Protein AF-A0A7C7UX22-F1 (afdb_monomer_lite)

Foldseek 3Di:
DVVPPDDDPPVVVVVVVVVVVVVVVVVVVVVVVVVVVVLLLVLLVVCQVQAFPKFKWFFAAADQQFTWTQGPPRRHIATAGQVLPPPARWGQPPVQRWTAGPPPRDIDHGGWMFMWGFHDGDSVNSHTYIHTDGGDDDPPPD

Secondary structure (DSSP, 8-state):
-GGGTPPP-HHHHHHHHHHHHHHHHHHHHHHHHHHHHHHHHHHHHHHHTTTT-EEEEEEEEEETTEEEEEETTT--EEEEEGGG--SS-EEEETTTTEEEETTT--EEETT-EEEEEEEEEETTTTEEEEEEEEEEP-----

Radius of gyration: 23.57 Å; chains: 1; bounding box: 48×31×74 Å

Structure (mmCIF, N/CA/C/O backbone):
data_AF-A0A7C7UX22-F1
#
_entry.id   AF-A0A7C7UX22-F1
#
loop_
_atom_site.group_PDB
_atom_site.id
_atom_site.type_symbol
_atom_site.label_atom_id
_atom_site.label_alt_id
_atom_site.label_comp_id
_atom_site.label_asym_id
_atom_site.label_entity_id
_atom_site.label_seq_id
_atom_site.pdbx_PDB_ins_code
_atom_site.Cartn_x
_atom_site.Cartn_y
_atom_site.Cartn_z
_atom_site.occupancy
_atom_site.B_iso_or_equiv
_atom_site.auth_seq_id
_atom_site.auth_comp_id
_atom_site.auth_asym_id
_atom_site.auth_atom_id
_atom_site.pdbx_PDB_model_num
ATOM 1 N N . ARG A 1 1 ? 26.381 -8.475 -43.584 1.00 49.94 1 ARG A N 1
ATOM 2 C CA . ARG A 1 1 ? 26.742 -7.115 -44.051 1.00 49.94 1 ARG A CA 1
ATOM 3 C C . ARG A 1 1 ? 28.180 -6.751 -43.668 1.00 49.94 1 ARG A C 1
ATOM 5 O O . ARG A 1 1 ? 28.930 -6.468 -44.578 1.00 49.94 1 ARG A O 1
ATOM 12 N N . ALA A 1 2 ? 28.647 -6.952 -42.428 1.00 47.72 2 ALA A N 1
ATOM 13 C CA . ALA A 1 2 ? 30.071 -6.745 -42.082 1.00 47.72 2 ALA A CA 1
ATOM 14 C C . ALA A 1 2 ? 31.077 -7.738 -42.727 1.00 47.72 2 ALA A C 1
ATOM 16 O O . ALA A 1 2 ? 32.221 -7.387 -42.975 1.00 47.72 2 ALA A O 1
ATOM 17 N N . LEU A 1 3 ? 30.6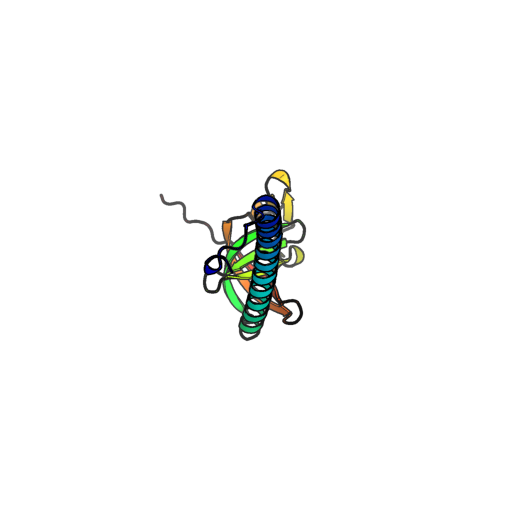57 -8.963 -43.075 1.00 54.91 3 LEU A N 1
ATOM 18 C CA . LEU A 1 3 ? 31.523 -9.967 -43.729 1.00 54.91 3 LEU A CA 1
ATOM 19 C C . LEU A 1 3 ? 31.735 -9.739 -45.247 1.00 54.91 3 LEU A C 1
ATOM 21 O O . LEU A 1 3 ? 32.344 -10.578 -45.902 1.00 54.91 3 LEU A O 1
ATOM 25 N N . LYS A 1 4 ? 31.204 -8.648 -45.826 1.00 60.88 4 LYS A N 1
ATOM 26 C CA . LYS A 1 4 ? 31.241 -8.359 -47.277 1.00 60.88 4 LYS A CA 1
ATOM 27 C C . LYS A 1 4 ? 32.226 -7.253 -47.693 1.00 60.88 4 LYS A C 1
ATOM 29 O O . LYS A 1 4 ? 32.290 -6.954 -48.879 1.00 60.88 4 LYS A O 1
ATOM 34 N N . GLY A 1 5 ? 32.989 -6.673 -46.761 1.00 58.31 5 GLY A N 1
ATOM 35 C CA . GLY A 1 5 ? 33.945 -5.599 -47.075 1.00 58.31 5 GLY A CA 1
ATOM 36 C C . GLY A 1 5 ? 33.294 -4.258 -47.438 1.00 58.31 5 GLY A C 1
ATOM 37 O O . GLY A 1 5 ? 33.920 -3.442 -48.103 1.00 58.31 5 GLY A O 1
ATOM 38 N N . GLU A 1 6 ? 32.040 -4.038 -47.035 1.00 69.44 6 GLU A N 1
ATOM 39 C CA . GLU A 1 6 ? 31.380 -2.733 -47.156 1.00 69.44 6 GLU A CA 1
ATOM 40 C C . GLU A 1 6 ? 31.934 -1.783 -46.081 1.00 69.44 6 GLU A C 1
ATOM 42 O O . GLU A 1 6 ? 32.059 -2.170 -44.917 1.00 69.44 6 GLU A O 1
ATOM 47 N N . GLU A 1 7 ? 32.280 -0.556 -46.478 1.00 74.00 7 GLU A N 1
ATOM 48 C CA . GLU A 1 7 ? 32.799 0.486 -45.588 1.00 74.00 7 GLU A CA 1
ATOM 49 C C . GLU A 1 7 ? 31.737 0.834 -44.529 1.00 74.00 7 GLU A C 1
ATOM 51 O O . GLU A 1 7 ? 30.585 1.131 -44.858 1.00 74.00 7 GLU A O 1
ATOM 56 N N . ILE A 1 8 ? 32.091 0.718 -43.245 1.00 75.75 8 ILE A N 1
ATOM 57 C CA . ILE A 1 8 ? 31.161 0.970 -42.139 1.00 75.75 8 ILE A CA 1
ATOM 58 C C . ILE A 1 8 ? 31.171 2.465 -41.840 1.00 75.75 8 ILE A C 1
ATOM 60 O O . ILE A 1 8 ? 32.179 3.013 -41.402 1.00 75.75 8 ILE A O 1
ATOM 64 N N . ASP A 1 9 ? 30.022 3.106 -42.022 1.00 84.88 9 ASP A N 1
ATOM 65 C CA . ASP A 1 9 ? 29.782 4.451 -41.514 1.00 84.88 9 ASP A CA 1
ATOM 66 C C . ASP A 1 9 ? 29.595 4.379 -39.990 1.00 84.88 9 ASP A C 1
ATOM 68 O O . ASP A 1 9 ? 28.519 4.041 -39.479 1.00 84.88 9 ASP A O 1
ATOM 72 N N . TYR A 1 10 ? 30.689 4.608 -39.262 1.00 85.88 10 TYR A N 1
ATOM 73 C CA . TYR A 1 10 ? 30.719 4.515 -37.805 1.00 85.88 10 TYR A CA 1
ATOM 74 C C . TYR A 1 10 ? 29.848 5.576 -37.134 1.00 85.88 10 TYR A C 1
ATOM 76 O O . TYR A 1 10 ? 29.180 5.251 -36.157 1.00 85.88 10 TYR A O 1
ATOM 84 N N . GLU A 1 11 ? 29.790 6.799 -37.663 1.00 87.00 11 GLU A N 1
ATOM 85 C CA . GLU A 1 11 ? 28.962 7.871 -37.096 1.00 87.00 11 GLU A CA 1
ATOM 86 C C . GLU A 1 11 ? 27.478 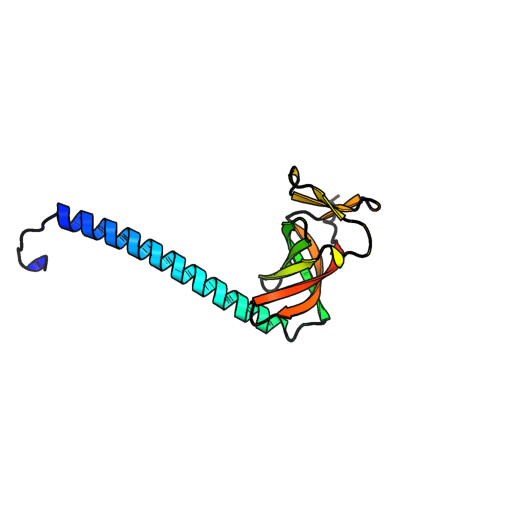7.517 -37.198 1.00 87.00 11 GLU A C 1
ATOM 88 O O . GLU A 1 11 ? 26.751 7.553 -36.203 1.00 87.00 11 GLU A O 1
ATOM 93 N N . LYS A 1 12 ? 27.040 7.058 -38.376 1.00 88.00 12 LYS A N 1
ATOM 94 C CA . LYS A 1 12 ? 25.663 6.597 -38.580 1.00 88.00 12 LYS A CA 1
ATOM 95 C C . LYS A 1 12 ? 25.333 5.358 -37.752 1.00 88.00 12 LYS A C 1
ATOM 97 O O . LYS A 1 12 ? 24.210 5.222 -37.269 1.00 88.00 12 LYS A O 1
ATOM 102 N N . THR A 1 13 ? 26.293 4.448 -37.592 1.00 90.19 13 THR A N 1
ATOM 103 C CA . THR A 1 13 ? 26.112 3.241 -36.775 1.00 90.19 13 THR A CA 1
ATOM 104 C C . THR A 1 13 ? 25.960 3.595 -35.296 1.00 90.19 13 THR A C 1
ATOM 106 O O . THR A 1 13 ? 25.070 3.058 -34.644 1.00 90.19 13 THR A O 1
ATOM 109 N N . ILE A 1 14 ? 26.778 4.513 -34.774 1.00 93.31 14 ILE A N 1
ATOM 110 C CA . ILE A 1 14 ? 26.687 4.987 -33.386 1.00 93.31 14 ILE A CA 1
ATOM 111 C C . ILE A 1 14 ? 25.343 5.680 -33.152 1.00 93.31 14 ILE A C 1
ATOM 113 O O . ILE A 1 14 ? 24.627 5.288 -32.236 1.00 93.31 14 ILE A O 1
ATOM 117 N N . ALA A 1 15 ? 24.951 6.612 -34.026 1.00 92.81 15 ALA A N 1
ATOM 118 C CA . ALA A 1 15 ? 23.669 7.309 -33.912 1.00 92.81 15 ALA A CA 1
ATOM 119 C C . ALA A 1 15 ? 22.472 6.338 -33.914 1.00 92.81 15 ALA A C 1
ATOM 121 O O . ALA A 1 15 ? 21.554 6.470 -33.107 1.00 92.81 15 ALA A O 1
ATOM 122 N N . TYR A 1 16 ? 22.505 5.313 -34.775 1.00 94.31 16 TYR A N 1
ATOM 123 C CA . TYR A 1 16 ? 21.485 4.261 -34.784 1.00 94.31 16 TYR A CA 1
ATOM 124 C C . TYR A 1 16 ? 21.454 3.460 -33.474 1.00 94.31 16 TYR A C 1
ATOM 126 O O . TYR A 1 16 ? 20.376 3.152 -32.970 1.00 94.31 16 TYR A O 1
ATOM 134 N N . LEU A 1 17 ? 22.616 3.098 -32.920 1.00 95.62 17 LEU A N 1
ATOM 135 C CA . LEU A 1 17 ? 22.687 2.340 -31.668 1.00 95.62 17 LEU A CA 1
ATOM 136 C C . LEU A 1 17 ? 22.189 3.157 -30.470 1.00 95.62 17 LEU A C 1
ATOM 138 O O . LEU A 1 17 ? 21.526 2.593 -29.602 1.00 95.62 17 LEU A O 1
ATOM 142 N N . GLU A 1 18 ? 22.455 4.464 -30.434 1.00 96.12 18 GLU A N 1
ATOM 143 C CA . GLU A 1 18 ? 21.917 5.369 -29.412 1.00 96.12 18 GLU A CA 1
ATOM 144 C C . GLU A 1 18 ? 20.388 5.463 -29.499 1.00 96.12 18 GLU A C 1
ATOM 146 O O . GLU A 1 18 ? 19.695 5.275 -28.495 1.00 96.12 18 GLU A O 1
ATOM 151 N N . GLU A 1 19 ? 19.844 5.668 -30.702 1.00 96.38 19 GLU A N 1
ATOM 152 C CA . GLU A 1 19 ? 18.395 5.696 -30.930 1.00 96.38 19 GLU A CA 1
ATOM 153 C C . GLU A 1 19 ? 17.737 4.362 -30.548 1.00 96.38 19 GLU A C 1
ATOM 155 O O . GLU A 1 19 ? 16.741 4.337 -29.818 1.00 96.38 19 GLU A O 1
ATOM 160 N N . ALA A 1 20 ? 18.320 3.243 -30.986 1.00 96.62 20 ALA A N 1
ATOM 161 C CA . ALA A 1 20 ? 17.840 1.908 -30.654 1.00 96.62 20 ALA A CA 1
ATOM 162 C C . ALA A 1 20 ? 17.897 1.650 -29.142 1.00 96.62 20 ALA A C 1
ATOM 164 O O . ALA A 1 20 ? 16.945 1.106 -28.586 1.00 96.62 20 ALA A O 1
ATOM 165 N N . GLY A 1 21 ? 18.962 2.085 -28.463 1.00 97.38 21 GLY A N 1
ATOM 166 C CA . GLY A 1 21 ? 19.088 1.993 -27.010 1.00 97.38 21 GLY A CA 1
ATOM 167 C C . GLY A 1 21 ? 17.966 2.743 -26.294 1.00 97.38 21 GLY A C 1
ATOM 168 O O . GLY A 1 21 ? 17.263 2.162 -25.468 1.00 97.38 21 GLY A O 1
ATOM 169 N N . HIS A 1 22 ? 17.714 3.999 -26.673 1.00 97.00 22 HIS A N 1
ATOM 170 C CA . HIS A 1 22 ? 16.609 4.784 -26.115 1.00 97.00 22 HIS A CA 1
ATOM 171 C C . HIS A 1 22 ? 15.239 4.155 -26.380 1.00 97.00 22 HIS A C 1
ATOM 173 O O . HIS A 1 22 ? 14.380 4.143 -25.490 1.00 97.00 22 HIS A O 1
ATOM 179 N N . HIS A 1 23 ? 15.028 3.629 -27.589 1.00 96.44 23 HIS A N 1
ATOM 180 C CA . HIS A 1 23 ? 13.792 2.947 -27.948 1.00 96.44 23 HIS A CA 1
ATOM 181 C C . HIS A 1 23 ? 13.573 1.700 -27.086 1.00 96.44 23 HIS A C 1
ATOM 183 O O . HIS A 1 23 ? 12.505 1.564 -26.490 1.00 96.44 23 HIS A O 1
ATOM 189 N N . LEU A 1 24 ? 14.583 0.835 -26.964 1.00 97.44 24 LEU A N 1
ATOM 190 C CA . LEU A 1 24 ? 14.506 -0.395 -26.175 1.00 97.44 24 LEU A CA 1
ATOM 191 C C . LEU A 1 24 ? 14.250 -0.101 -24.699 1.00 97.44 24 LEU A C 1
ATOM 193 O O . LEU A 1 24 ? 13.313 -0.657 -24.139 1.00 97.44 24 LEU A O 1
ATOM 197 N N . SER A 1 25 ? 14.974 0.847 -24.099 1.00 97.50 25 SER A N 1
ATOM 198 C CA . SER A 1 25 ? 14.731 1.236 -22.703 1.00 97.50 25 SER A CA 1
ATOM 199 C C . SER A 1 25 ? 13.330 1.812 -22.481 1.00 97.50 25 SER A C 1
ATOM 201 O O . SER A 1 25 ? 12.775 1.702 -21.391 1.00 97.50 25 SER A O 1
ATOM 203 N N . LYS A 1 26 ? 12.742 2.470 -23.489 1.00 97.44 26 LYS A N 1
ATOM 204 C CA . LYS A 1 26 ? 11.348 2.923 -23.414 1.00 97.44 26 LYS A CA 1
ATOM 205 C C . LYS A 1 26 ? 10.373 1.749 -23.518 1.00 97.44 26 LYS A C 1
ATOM 207 O O . LYS A 1 26 ? 9.383 1.748 -22.798 1.00 97.44 26 LYS A O 1
ATOM 212 N N . GLN A 1 27 ? 10.624 0.799 -24.418 1.00 97.62 27 GLN A N 1
ATOM 213 C CA . GLN A 1 27 ? 9.782 -0.390 -24.567 1.00 97.62 27 GLN A CA 1
ATOM 214 C C . GLN A 1 27 ? 9.828 -1.287 -23.327 1.00 97.62 27 GLN A C 1
ATOM 216 O O . GLN A 1 27 ? 8.787 -1.788 -22.933 1.00 97.62 27 GLN A O 1
ATOM 221 N N . GLU A 1 28 ? 10.991 -1.427 -22.689 1.00 97.38 28 GLU A N 1
ATOM 222 C CA . GLU A 1 28 ? 11.167 -2.170 -21.435 1.00 97.38 28 GLU A CA 1
ATOM 223 C C . GLU A 1 28 ? 10.269 -1.611 -20.328 1.00 97.38 28 GLU A C 1
ATOM 225 O O . GLU A 1 28 ? 9.406 -2.325 -19.838 1.00 97.38 28 GLU A O 1
ATOM 230 N N . ARG A 1 29 ? 10.346 -0.301 -20.047 1.00 97.56 29 ARG A N 1
ATOM 231 C CA . ARG A 1 29 ? 9.471 0.332 -19.043 1.00 97.56 29 ARG A CA 1
ATOM 232 C C . ARG A 1 29 ? 7.981 0.145 -19.336 1.00 97.56 29 ARG A C 1
ATOM 234 O O . ARG A 1 29 ? 7.209 -0.088 -18.420 1.00 97.56 29 ARG A O 1
ATOM 241 N N . LEU A 1 30 ? 7.580 0.234 -20.607 1.00 96.94 30 LEU A N 1
ATOM 242 C CA . LEU A 1 30 ? 6.184 0.013 -21.003 1.00 96.94 30 LEU A CA 1
ATOM 243 C C . LEU A 1 30 ? 5.749 -1.447 -20.819 1.00 96.94 30 LEU A C 1
ATOM 245 O O . LEU A 1 30 ? 4.597 -1.700 -20.474 1.00 96.94 30 LEU A O 1
ATOM 249 N N . ALA A 1 31 ? 6.644 -2.400 -21.079 1.00 97.25 31 ALA A N 1
ATOM 250 C CA . ALA A 1 31 ? 6.378 -3.813 -20.848 1.00 97.25 31 ALA A CA 1
ATOM 251 C C . ALA A 1 31 ? 6.259 -4.110 -19.347 1.00 97.25 31 ALA A C 1
ATOM 253 O O . ALA A 1 31 ? 5.302 -4.772 -18.951 1.00 97.25 31 ALA A O 1
ATOM 254 N N . ASP A 1 32 ? 7.157 -3.555 -18.529 1.00 97.69 32 ASP A N 1
ATOM 255 C CA . ASP A 1 32 ? 7.127 -3.687 -17.070 1.00 97.69 32 ASP A CA 1
ATOM 256 C C . ASP A 1 32 ? 5.832 -3.105 -16.480 1.00 97.69 32 ASP A C 1
ATOM 258 O O . ASP A 1 32 ? 5.182 -3.746 -15.657 1.00 97.69 32 ASP A O 1
ATOM 262 N N . GLU A 1 33 ? 5.413 -1.917 -16.934 1.00 95.88 33 GLU A N 1
ATOM 263 C CA . GLU A 1 33 ? 4.148 -1.288 -16.524 1.00 95.88 33 GLU A CA 1
ATOM 264 C C . GLU A 1 33 ? 2.940 -2.183 -16.849 1.00 95.88 33 GLU A C 1
ATOM 266 O O . GLU A 1 33 ? 2.068 -2.384 -16.002 1.00 95.88 33 GLU A O 1
ATOM 271 N N . ALA A 1 34 ? 2.905 -2.768 -18.051 1.00 96.00 34 ALA A N 1
ATOM 272 C CA . ALA A 1 34 ? 1.832 -3.670 -18.463 1.00 96.00 34 ALA A CA 1
ATOM 273 C C . ALA A 1 34 ? 1.837 -4.995 -17.677 1.00 96.00 34 ALA A C 1
ATOM 275 O O . ALA A 1 34 ? 0.772 -5.542 -17.376 1.00 96.00 34 ALA A O 1
ATOM 276 N N . GLU A 1 35 ? 3.017 -5.523 -17.341 1.00 95.56 35 GLU A N 1
ATOM 277 C CA . GLU A 1 35 ? 3.151 -6.725 -16.516 1.00 95.56 35 GLU A CA 1
ATOM 278 C C . GLU A 1 35 ? 2.674 -6.467 -15.083 1.00 95.56 35 GLU A C 1
ATOM 280 O O . GLU A 1 35 ? 1.888 -7.255 -14.550 1.00 95.56 35 GLU A O 1
ATOM 285 N N . MET A 1 36 ? 3.077 -5.342 -14.484 1.00 93.75 36 MET A N 1
ATOM 286 C CA . MET A 1 36 ? 2.604 -4.922 -13.163 1.00 93.75 36 MET A CA 1
ATOM 287 C C . MET A 1 36 ? 1.081 -4.766 -13.136 1.00 93.75 36 MET A C 1
ATOM 289 O O . MET A 1 36 ? 0.428 -5.341 -12.265 1.00 93.75 36 MET A O 1
ATOM 293 N N . GLU A 1 37 ? 0.499 -4.090 -14.131 1.00 93.56 37 GLU A N 1
ATOM 294 C CA . GLU A 1 37 ? -0.954 -3.940 -14.243 1.00 93.56 37 GLU A CA 1
ATOM 295 C C . GLU A 1 37 ? -1.654 -5.311 -14.322 1.00 93.56 37 GLU A C 1
ATOM 297 O O . GLU A 1 37 ? -2.618 -5.571 -13.598 1.00 93.56 37 GLU A O 1
ATOM 302 N N . ALA A 1 38 ? -1.148 -6.235 -15.146 1.00 95.31 38 ALA A N 1
ATOM 303 C CA . ALA A 1 38 ? -1.708 -7.582 -15.252 1.00 95.31 38 ALA A CA 1
ATOM 304 C C . ALA A 1 38 ? -1.639 -8.356 -13.923 1.00 95.31 38 ALA A C 1
ATOM 306 O O . ALA A 1 38 ? -2.594 -9.056 -13.563 1.00 95.31 38 ALA A O 1
ATOM 307 N N . ILE A 1 39 ? -0.537 -8.219 -13.181 1.00 94.94 39 ILE A N 1
ATOM 308 C CA . ILE A 1 39 ? -0.372 -8.812 -11.849 1.00 94.94 39 ILE A CA 1
ATOM 309 C C . ILE A 1 39 ? -1.412 -8.243 -10.876 1.00 94.94 39 ILE A C 1
ATOM 311 O O . ILE A 1 39 ? -2.029 -9.019 -10.143 1.00 94.94 39 ILE A O 1
ATOM 315 N N . ASP A 1 40 ? -1.664 -6.936 -10.897 1.00 93.62 40 ASP A N 1
ATOM 316 C CA . ASP A 1 40 ? -2.642 -6.295 -10.013 1.00 93.62 40 ASP A CA 1
ATOM 317 C C . ASP A 1 40 ? -4.070 -6.787 -10.285 1.00 93.62 40 ASP A C 1
ATOM 319 O O . ASP A 1 40 ? -4.802 -7.129 -9.349 1.00 93.62 40 ASP A O 1
ATOM 323 N N . TYR A 1 41 ? -4.456 -6.951 -11.555 1.00 95.25 41 TYR A N 1
ATOM 324 C CA . TYR A 1 41 ? -5.744 -7.566 -11.908 1.00 95.25 41 TYR A CA 1
ATOM 325 C C . TYR A 1 41 ? -5.870 -9.002 -11.387 1.00 95.25 41 TYR A C 1
ATOM 327 O O . TYR A 1 41 ? -6.929 -9.400 -10.886 1.00 95.25 41 TYR A O 1
ATOM 335 N N . LEU A 1 42 ? -4.804 -9.800 -11.497 1.00 94.88 42 LEU A N 1
ATOM 336 C CA . LEU A 1 42 ? -4.790 -11.179 -11.005 1.00 94.88 42 LEU A CA 1
ATOM 337 C C . LEU A 1 42 ? -4.884 -11.232 -9.475 1.00 94.88 42 LEU A C 1
ATOM 339 O O . LEU A 1 42 ? -5.656 -12.033 -8.941 1.00 94.88 42 LEU A O 1
ATOM 343 N N . LYS A 1 43 ? -4.160 -10.351 -8.779 1.00 95.25 43 LYS A N 1
ATOM 344 C CA . LYS A 1 43 ? -4.210 -10.176 -7.321 1.00 95.25 43 LYS A CA 1
ATOM 345 C C . LYS A 1 43 ? -5.606 -9.771 -6.846 1.00 95.25 43 LYS A C 1
ATOM 347 O O . LYS A 1 43 ? -6.152 -10.407 -5.944 1.00 95.25 43 LYS A O 1
ATOM 352 N N . ALA A 1 44 ? -6.229 -8.781 -7.486 1.00 94.56 44 ALA A N 1
ATOM 353 C CA . ALA A 1 44 ? -7.590 -8.362 -7.162 1.00 94.56 44 ALA A CA 1
ATOM 354 C C . ALA A 1 44 ? -8.583 -9.520 -7.356 1.00 94.56 44 ALA A C 1
ATOM 356 O O . ALA A 1 44 ? -9.331 -9.866 -6.439 1.00 94.56 44 ALA A O 1
ATOM 357 N N . ARG A 1 45 ? -8.531 -10.209 -8.503 1.00 94.50 45 ARG A N 1
ATOM 358 C CA . ARG A 1 45 ? -9.382 -11.381 -8.765 1.00 94.50 45 ARG A CA 1
ATOM 359 C C . ARG A 1 45 ? -9.197 -12.485 -7.724 1.00 94.50 45 ARG A C 1
ATOM 361 O O . ARG A 1 45 ? -10.182 -13.084 -7.294 1.00 94.50 45 ARG A O 1
ATOM 368 N N . TYR A 1 46 ? -7.962 -12.740 -7.302 1.00 94.25 46 TYR A N 1
ATOM 369 C CA . TYR A 1 46 ? -7.656 -13.706 -6.247 1.00 94.25 46 TYR A CA 1
ATOM 370 C C . TYR A 1 46 ? -8.310 -13.337 -4.905 1.00 94.25 46 TYR A C 1
ATOM 372 O O . TYR A 1 46 ? -8.814 -14.211 -4.199 1.00 94.25 46 TYR A O 1
ATOM 380 N N . MET A 1 47 ? -8.370 -12.046 -4.574 1.00 96.06 47 MET A N 1
ATOM 381 C CA . MET A 1 47 ? -9.000 -11.570 -3.340 1.00 96.06 47 MET A CA 1
ATOM 382 C C . MET A 1 47 ? -10.525 -11.607 -3.365 1.00 96.06 47 MET A C 1
ATOM 384 O O . MET A 1 47 ? -11.146 -11.653 -2.305 1.00 96.06 47 MET A O 1
ATOM 388 N N . LYS A 1 48 ? -11.160 -11.629 -4.542 1.00 94.81 48 LYS A N 1
ATOM 389 C CA . LYS A 1 48 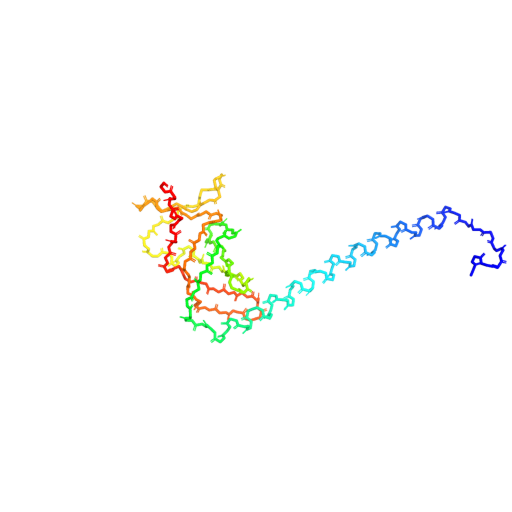? -12.627 -11.608 -4.653 1.00 94.81 48 LYS A CA 1
ATOM 390 C C . LYS A 1 48 ? -13.302 -12.765 -3.915 1.00 94.81 48 LYS A C 1
ATOM 392 O O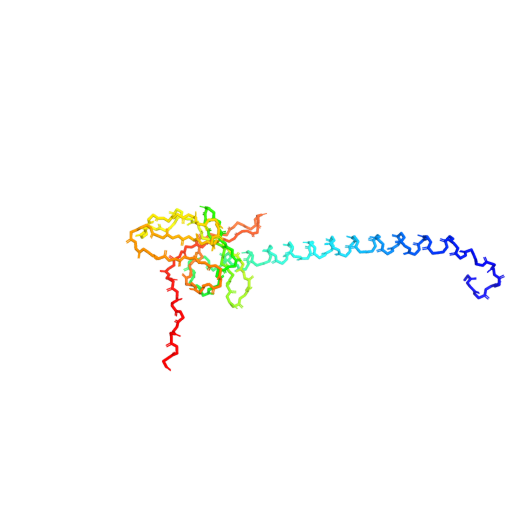 . LYS A 1 48 ? -14.345 -12.570 -3.297 1.00 94.81 48 LYS A O 1
ATOM 397 N N . SER A 1 49 ? -12.720 -13.963 -3.951 1.00 94.75 49 SER A N 1
ATOM 398 C CA . SER A 1 49 ? -13.250 -15.123 -3.220 1.00 94.75 49 SER A CA 1
ATOM 399 C C . SER A 1 49 ? -12.927 -15.114 -1.724 1.00 94.75 49 SER A C 1
ATOM 401 O O . SER A 1 49 ? -13.359 -16.022 -1.024 1.00 94.75 49 SER A O 1
ATOM 403 N N . ARG A 1 50 ? -12.166 -14.121 -1.250 1.00 95.19 50 ARG A N 1
ATOM 404 C CA . ARG A 1 50 ? -11.658 -13.991 0.124 1.00 95.19 50 ARG A CA 1
ATOM 405 C C . ARG A 1 50 ? -12.211 -12.765 0.852 1.00 95.19 50 ARG A C 1
ATOM 407 O O . ARG A 1 50 ? -11.693 -12.355 1.890 1.00 95.19 50 ARG A O 1
ATOM 414 N N . ILE A 1 51 ? -13.257 -12.150 0.306 1.00 96.94 51 ILE A N 1
ATOM 415 C CA . ILE A 1 51 ? -13.964 -11.064 0.984 1.00 96.94 51 ILE A CA 1
ATOM 416 C C . ILE A 1 51 ? -14.523 -11.604 2.310 1.00 96.94 51 ILE A C 1
ATOM 418 O O . ILE A 1 51 ? -15.179 -12.643 2.345 1.00 96.94 51 ILE A O 1
ATOM 422 N N . GLY A 1 52 ? -14.249 -10.889 3.399 1.00 96.94 52 GLY A N 1
ATOM 423 C CA . GLY A 1 52 ? -14.572 -11.266 4.775 1.00 96.94 52 GLY A CA 1
ATOM 424 C C . GLY A 1 52 ? -13.436 -11.966 5.530 1.00 96.94 52 GLY A C 1
ATOM 425 O O . GLY A 1 52 ? -13.509 -12.051 6.755 1.00 96.94 52 GLY A O 1
ATOM 426 N N . GLU A 1 53 ? -12.384 -12.428 4.848 1.00 97.38 53 GLU A N 1
ATOM 427 C CA . GLU A 1 53 ? -11.206 -13.021 5.496 1.00 97.38 53 GLU A CA 1
ATOM 428 C C . GLU A 1 53 ? -10.291 -11.944 6.100 1.00 97.38 53 GLU A C 1
ATOM 430 O O . GLU A 1 53 ? -10.200 -10.813 5.607 1.00 97.38 53 GLU A O 1
ATOM 435 N N . GLU A 1 54 ? -9.615 -12.312 7.190 1.00 97.50 54 GLU A N 1
ATOM 436 C CA . GLU A 1 54 ? -8.639 -11.473 7.883 1.00 97.50 54 GLU A CA 1
ATOM 437 C C . GLU A 1 54 ? -7.216 -11.849 7.480 1.00 97.50 54 GLU A C 1
ATOM 439 O O . GLU A 1 54 ? -6.880 -13.027 7.387 1.00 97.50 54 GLU A O 1
ATOM 444 N N . PHE A 1 55 ? -6.370 -10.839 7.319 1.00 97.19 55 PHE A N 1
ATOM 445 C CA . PHE A 1 55 ? -4.989 -10.972 6.882 1.00 97.19 55 PHE A CA 1
ATOM 446 C C . PHE A 1 55 ? -4.067 -10.102 7.729 1.00 97.19 55 PHE A C 1
ATOM 448 O O . PHE A 1 55 ? -4.480 -9.076 8.278 1.00 97.19 55 PHE A O 1
ATOM 455 N N . THR A 1 56 ? -2.800 -10.498 7.792 1.00 97.44 56 THR A N 1
ATOM 456 C CA . THR A 1 56 ? -1.723 -9.655 8.313 1.00 97.44 56 THR A CA 1
ATOM 457 C C . THR A 1 56 ? -1.039 -8.946 7.152 1.00 97.44 56 THR A C 1
ATOM 459 O O . THR A 1 56 ? -0.779 -9.545 6.105 1.00 97.44 56 THR A O 1
ATOM 462 N N . GLY A 1 57 ? -0.752 -7.664 7.338 1.00 97.00 57 GLY A N 1
ATOM 463 C CA . GLY A 1 57 ? -0.072 -6.853 6.346 1.00 97.00 57 GLY A CA 1
ATOM 464 C C . GLY A 1 57 ? 0.781 -5.758 6.962 1.00 97.00 57 GLY A C 1
ATOM 465 O O . GLY A 1 57 ? 0.749 -5.508 8.171 1.00 97.00 57 GLY A O 1
ATOM 466 N N . ILE A 1 58 ? 1.539 -5.094 6.102 1.00 97.31 58 ILE A N 1
ATOM 467 C CA . ILE A 1 58 ? 2.437 -3.998 6.447 1.00 97.31 58 ILE A CA 1
ATOM 468 C C . ILE A 1 58 ? 1.928 -2.733 5.769 1.00 97.31 58 ILE A C 1
ATOM 470 O O . ILE A 1 58 ? 1.553 -2.751 4.599 1.00 97.31 58 ILE A O 1
ATOM 474 N N . ILE A 1 59 ? 1.927 -1.617 6.496 1.00 97.06 59 ILE A N 1
ATOM 475 C CA . ILE A 1 59 ? 1.594 -0.319 5.911 1.00 97.06 59 ILE A CA 1
ATOM 476 C C . ILE A 1 59 ? 2.707 0.100 4.941 1.00 97.06 59 ILE A C 1
ATOM 478 O O . ILE A 1 59 ? 3.831 0.364 5.378 1.00 97.06 59 ILE A O 1
ATOM 482 N N . THR A 1 60 ? 2.394 0.204 3.649 1.00 96.00 60 THR A N 1
ATOM 483 C CA . THR A 1 60 ? 3.328 0.593 2.570 1.00 96.00 60 THR A CA 1
ATOM 484 C C . THR A 1 60 ? 3.211 2.059 2.165 1.00 96.00 60 THR A C 1
ATOM 486 O O . THR A 1 60 ? 4.117 2.610 1.542 1.00 96.00 60 THR A O 1
ATOM 489 N N . GLY A 1 61 ? 2.141 2.736 2.577 1.00 94.88 61 GLY A N 1
ATOM 490 C CA . GLY A 1 61 ? 1.947 4.154 2.306 1.00 94.88 61 GLY A CA 1
ATOM 491 C C . GLY A 1 61 ? 0.885 4.762 3.206 1.00 94.88 61 GLY A C 1
ATOM 492 O O . GLY A 1 61 ? -0.066 4.095 3.602 1.00 94.88 61 GLY A O 1
ATOM 493 N N . VAL A 1 62 ? 1.038 6.044 3.530 1.00 95.75 62 VAL A N 1
ATOM 494 C CA . VAL A 1 62 ? 0.072 6.798 4.337 1.00 95.75 62 VAL A CA 1
ATOM 495 C C . VAL A 1 62 ? -0.279 8.084 3.606 1.00 95.75 62 VAL A C 1
ATOM 497 O O . VAL A 1 62 ? 0.602 8.769 3.089 1.00 95.75 62 VAL A O 1
ATOM 500 N N . SER A 1 63 ? -1.565 8.410 3.564 1.00 93.75 63 SER A N 1
ATOM 501 C CA . SER A 1 63 ? -2.095 9.619 2.945 1.00 93.75 63 SER A CA 1
ATOM 502 C C . SER A 1 63 ? -3.202 10.230 3.808 1.00 93.75 63 SER A C 1
ATOM 504 O O . SER A 1 63 ? -3.628 9.664 4.815 1.00 93.75 63 SER A O 1
ATOM 506 N N . SER A 1 64 ? -3.711 11.390 3.403 1.00 92.62 64 SER A N 1
ATOM 507 C CA . SER A 1 64 ? -4.787 12.091 4.110 1.00 92.62 64 SER A CA 1
ATOM 508 C C . SER A 1 64 ? -6.119 11.336 4.107 1.00 92.62 64 SER A C 1
ATOM 510 O O . SER A 1 64 ? -6.934 11.526 5.004 1.00 92.62 64 SER A O 1
ATOM 512 N N . PHE A 1 65 ? -6.347 10.464 3.122 1.00 93.62 65 PHE A N 1
ATOM 513 C CA . PHE A 1 65 ? -7.582 9.686 2.988 1.00 93.62 65 PHE A CA 1
ATOM 514 C C . PHE A 1 65 ? -7.503 8.274 3.586 1.00 93.62 65 PHE A C 1
ATOM 516 O O . PHE A 1 65 ? -8.495 7.542 3.538 1.00 93.62 65 PHE A O 1
ATOM 523 N N . GLY A 1 66 ? -6.356 7.865 4.135 1.00 95.19 66 GLY A N 1
ATOM 524 C CA . GLY A 1 66 ? -6.153 6.510 4.643 1.00 95.19 66 GLY A CA 1
ATOM 525 C C . GLY A 1 66 ? -4.720 6.017 4.491 1.00 95.19 66 GLY A C 1
ATOM 526 O O . GLY A 1 66 ? -3.785 6.804 4.352 1.00 95.19 66 GLY A O 1
ATOM 527 N N . PHE A 1 67 ? -4.541 4.703 4.507 1.00 96.88 67 PHE A N 1
ATOM 528 C CA . PHE A 1 67 ? -3.234 4.077 4.338 1.00 96.88 67 PHE A CA 1
ATOM 529 C C . PHE A 1 67 ? -3.329 2.787 3.524 1.00 96.88 67 PHE A C 1
ATOM 531 O O . PHE A 1 67 ? -4.343 2.087 3.554 1.00 96.88 67 PHE A O 1
ATOM 538 N N . PHE A 1 68 ? -2.263 2.495 2.789 1.00 97.25 68 PHE A N 1
ATOM 539 C CA . PHE A 1 68 ? -2.121 1.293 1.979 1.00 97.25 68 PHE A CA 1
ATOM 540 C C . PHE A 1 68 ? -1.478 0.190 2.805 1.00 97.25 68 PHE A C 1
ATOM 542 O O . PHE A 1 68 ? -0.546 0.446 3.571 1.00 97.25 68 PHE A O 1
ATOM 549 N N . VAL A 1 69 ? -2.005 -1.020 2.664 1.00 97.69 69 VAL A N 1
ATOM 550 C CA . VAL A 1 69 ? -1.543 -2.220 3.354 1.00 97.69 69 VAL A CA 1
ATOM 551 C C . VAL A 1 69 ? -1.210 -3.270 2.310 1.00 97.69 69 VAL A C 1
ATOM 553 O O . VAL A 1 69 ? -2.081 -3.653 1.531 1.00 97.69 69 VAL A O 1
ATOM 556 N N . GLU A 1 70 ? 0.027 -3.752 2.330 1.00 97.38 70 GLU A N 1
ATOM 557 C CA . GLU A 1 70 ? 0.454 -4.922 1.570 1.00 97.38 70 GLU A CA 1
ATOM 558 C C . GLU A 1 70 ? 0.365 -6.164 2.457 1.00 97.38 70 GLU A C 1
ATOM 560 O O . GLU A 1 70 ? 0.888 -6.184 3.573 1.00 97.38 70 GLU A O 1
ATOM 565 N N . LEU A 1 71 ? -0.324 -7.198 1.980 1.00 96.94 71 LEU A N 1
ATOM 566 C CA . LEU A 1 71 ? -0.464 -8.462 2.692 1.00 96.94 71 LEU A CA 1
ATOM 567 C C . LEU A 1 71 ? 0.836 -9.269 2.638 1.00 96.94 71 LEU A C 1
ATOM 569 O O . LEU A 1 71 ? 1.395 -9.493 1.565 1.00 96.94 71 LEU A O 1
ATOM 573 N N . GLU A 1 72 ? 1.264 -9.801 3.782 1.00 95.00 72 GLU A N 1
ATOM 574 C CA . GLU A 1 72 ? 2.538 -10.530 3.890 1.00 95.00 72 GLU A CA 1
ATOM 575 C C . GLU A 1 72 ? 2.546 -11.847 3.095 1.00 95.00 72 GLU A C 1
ATOM 577 O O . GLU A 1 72 ? 3.586 -12.278 2.606 1.00 95.00 72 GLU A O 1
ATOM 582 N N . GLU A 1 73 ? 1.388 -12.499 2.956 1.00 90.81 73 GLU A N 1
ATOM 583 C CA . GLU A 1 73 ? 1.297 -13.832 2.346 1.00 90.81 73 GLU A CA 1
ATOM 584 C C . GLU A 1 73 ? 1.317 -13.819 0.814 1.00 90.81 73 GLU A C 1
ATOM 586 O O . GLU A 1 73 ? 1.767 -14.778 0.189 1.00 90.81 73 GLU A O 1
ATOM 591 N N . ASN A 1 74 ? 0.763 -12.776 0.196 1.00 89.69 74 ASN A N 1
ATOM 592 C CA . ASN A 1 74 ? 0.459 -12.777 -1.238 1.00 89.69 74 ASN A CA 1
ATOM 593 C C . ASN A 1 74 ? 0.737 -11.437 -1.938 1.00 89.69 74 ASN A C 1
ATOM 595 O O . ASN A 1 74 ? 0.427 -11.305 -3.123 1.00 89.69 74 ASN A O 1
ATOM 599 N N . LEU A 1 75 ? 1.337 -10.470 -1.230 1.00 92.62 75 LEU A N 1
ATOM 600 C CA . LEU A 1 75 ? 1.745 -9.163 -1.757 1.00 92.62 75 LEU A CA 1
ATOM 601 C C . LEU A 1 75 ? 0.599 -8.391 -2.430 1.00 92.62 75 LEU A C 1
ATOM 603 O O . LEU A 1 75 ? 0.815 -7.592 -3.345 1.00 92.62 75 LEU A O 1
ATOM 607 N N . VAL A 1 76 ? -0.643 -8.679 -2.043 1.00 95.62 76 VAL A N 1
ATOM 608 C CA . VAL A 1 76 ? -1.802 -7.885 -2.438 1.00 95.62 76 VAL A CA 1
ATOM 609 C C . VAL A 1 76 ? -1.736 -6.574 -1.679 1.00 95.62 76 VAL A C 1
ATOM 611 O O . VAL A 1 76 ? -1.681 -6.578 -0.451 1.00 95.62 76 VAL A O 1
ATOM 614 N N . GLU A 1 77 ? -1.823 -5.466 -2.403 1.00 95.56 77 GLU A N 1
ATOM 615 C CA . GLU A 1 77 ? -2.010 -4.153 -1.805 1.00 95.56 77 GLU A CA 1
ATOM 616 C C . GLU A 1 77 ? -3.497 -3.785 -1.772 1.00 95.56 77 GLU A C 1
ATOM 618 O O . GLU A 1 77 ? -4.256 -4.049 -2.709 1.00 95.56 77 GLU A O 1
ATOM 623 N N . GLY A 1 78 ? -3.925 -3.156 -0.684 1.00 96.25 78 GLY A N 1
ATOM 624 C CA . GLY A 1 78 ? -5.262 -2.595 -0.572 1.00 96.25 78 GLY A CA 1
ATOM 625 C C . GLY A 1 78 ? -5.310 -1.383 0.343 1.00 96.25 78 GLY A C 1
ATOM 626 O O . GLY A 1 78 ? -4.401 -1.121 1.130 1.00 96.25 78 GLY A O 1
ATOM 627 N N . LEU A 1 79 ? -6.394 -0.623 0.223 1.00 97.50 79 LEU A N 1
ATOM 628 C CA . LEU A 1 79 ? -6.574 0.643 0.924 1.00 97.50 79 LEU A CA 1
ATOM 629 C C . LEU A 1 79 ? -7.462 0.464 2.155 1.00 97.50 79 LEU A C 1
ATOM 631 O O . LEU A 1 79 ? -8.605 0.018 2.038 1.00 97.50 79 LEU A O 1
ATOM 635 N N . VAL A 1 80 ? -6.975 0.923 3.308 1.00 97.56 80 VAL A N 1
ATOM 636 C CA . VAL A 1 80 ? -7.809 1.213 4.478 1.00 97.56 80 VAL A CA 1
ATOM 637 C C . VAL A 1 80 ? -8.171 2.691 4.451 1.00 97.56 80 VAL A C 1
ATOM 639 O O . VAL A 1 80 ? -7.301 3.560 4.547 1.00 97.56 80 VAL A O 1
ATOM 642 N N . LYS A 1 81 ? -9.462 2.997 4.312 1.00 96.19 81 LYS A N 1
ATOM 643 C CA . LYS A 1 81 ? -9.956 4.381 4.286 1.00 96.19 81 LYS A CA 1
ATOM 644 C C . LYS A 1 81 ? -9.951 4.961 5.699 1.00 96.19 81 LYS A C 1
ATOM 646 O O . LYS A 1 81 ? -10.359 4.310 6.652 1.00 96.19 81 LYS A O 1
ATOM 651 N N . ILE A 1 82 ? -9.588 6.231 5.838 1.00 94.00 82 ILE A N 1
ATOM 652 C CA . ILE A 1 82 ? -9.592 6.906 7.144 1.00 94.00 82 ILE A CA 1
ATOM 653 C C . ILE A 1 82 ? -10.986 6.896 7.797 1.00 94.00 82 ILE A C 1
ATOM 655 O O . ILE A 1 82 ? -11.107 6.698 8.999 1.00 94.00 82 ILE A O 1
ATOM 659 N N . ASN A 1 83 ? -12.047 6.988 6.989 1.00 91.69 83 ASN A N 1
ATOM 660 C CA . ASN A 1 83 ? -13.435 6.980 7.460 1.00 91.69 83 ASN A CA 1
ATOM 661 C C . ASN A 1 83 ? -13.896 5.626 8.027 1.00 91.69 83 ASN A C 1
ATOM 663 O O . ASN A 1 83 ? -14.941 5.574 8.669 1.00 91.69 83 ASN A O 1
ATOM 667 N N . THR A 1 84 ? -13.170 4.530 7.772 1.00 92.19 84 THR A N 1
ATOM 668 C CA . THR A 1 84 ? -13.483 3.221 8.372 1.00 92.19 84 THR A CA 1
ATOM 669 C C . THR A 1 84 ? -12.841 3.053 9.749 1.00 92.19 84 THR A C 1
ATOM 671 O O . THR A 1 84 ? -13.146 2.094 10.448 1.00 92.19 84 THR A O 1
ATOM 674 N N . LEU A 1 85 ? -11.965 3.976 10.161 1.00 91.38 85 LEU A N 1
ATOM 675 C CA . LEU A 1 85 ? -11.358 3.988 11.490 1.00 91.38 85 LEU A CA 1
ATOM 676 C C . LEU A 1 85 ? -12.333 4.641 12.478 1.00 91.38 85 LEU A C 1
ATOM 678 O O . LEU A 1 85 ? -12.346 5.853 12.657 1.00 91.38 85 LEU A O 1
ATOM 682 N N . THR A 1 86 ? -13.203 3.844 13.092 1.00 86.25 86 THR A N 1
ATOM 683 C CA . THR A 1 86 ? -14.271 4.363 13.968 1.00 86.25 86 THR A CA 1
ATOM 684 C C . THR A 1 86 ? -13.842 4.566 15.422 1.00 86.25 86 THR A C 1
ATOM 686 O O . THR A 1 86 ? -14.651 4.981 16.252 1.00 86.25 86 THR A O 1
ATOM 689 N N . ASP A 1 87 ? -12.609 4.209 15.779 1.00 88.56 87 ASP A N 1
ATOM 690 C CA . ASP A 1 87 ? -12.127 4.253 17.160 1.00 88.56 87 ASP A CA 1
ATOM 691 C C . ASP A 1 87 ? -11.631 5.643 17.590 1.00 88.56 87 ASP A C 1
ATOM 693 O O . ASP A 1 87 ? -11.637 5.965 18.787 1.00 88.56 87 ASP A O 1
ATOM 697 N N . ASP A 1 88 ? -11.249 6.482 16.629 1.00 89.56 88 ASP A N 1
ATOM 698 C CA . ASP A 1 88 ? -10.752 7.832 16.863 1.00 89.56 88 ASP A CA 1
ATOM 699 C C . ASP A 1 88 ? -10.923 8.741 15.638 1.00 89.56 88 ASP A C 1
ATOM 701 O O . ASP A 1 88 ? -11.219 8.285 14.537 1.00 89.56 88 ASP A O 1
ATOM 705 N N . GLU A 1 89 ? -10.692 10.036 15.831 1.00 90.62 89 GLU A N 1
ATOM 706 C CA . GLU A 1 89 ? -10.468 10.983 14.745 1.00 90.62 89 GLU A CA 1
ATOM 707 C C . GLU A 1 89 ? -8.974 11.004 14.411 1.00 90.62 89 GLU A C 1
ATOM 709 O O . GLU A 1 89 ? -8.143 11.307 15.271 1.00 90.62 89 GLU A O 1
ATOM 714 N N . TYR A 1 90 ? -8.624 10.664 13.171 1.00 93.19 90 TYR A N 1
ATOM 715 C CA . TYR A 1 90 ? -7.236 10.613 12.718 1.00 93.19 90 TYR A CA 1
ATOM 716 C C . TYR A 1 90 ? -6.879 11.851 11.900 1.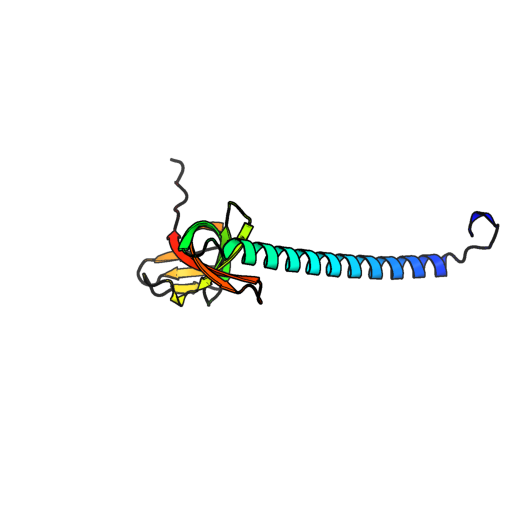00 93.19 90 TYR A C 1
ATOM 718 O O . TYR A 1 90 ? -7.592 12.231 10.973 1.00 93.19 90 TYR A O 1
ATOM 726 N N . VAL A 1 91 ? -5.733 12.450 12.217 1.00 92.69 91 VAL A N 1
ATOM 727 C CA . VAL A 1 91 ? -5.170 13.599 11.504 1.00 92.69 91 VAL A CA 1
ATOM 728 C C . VAL A 1 91 ? -3.899 13.170 10.786 1.00 92.69 91 VAL A C 1
ATOM 730 O O . VAL A 1 91 ? -3.047 12.489 11.359 1.00 92.69 91 VAL A O 1
ATOM 733 N N . PHE A 1 92 ? -3.768 13.571 9.524 1.00 93.62 92 PHE A N 1
ATOM 734 C CA . PHE A 1 92 ? -2.569 13.317 8.735 1.00 93.62 92 PHE A CA 1
ATOM 735 C C . PHE A 1 92 ? -1.478 14.342 9.054 1.00 93.62 92 PHE A C 1
ATOM 737 O O . PHE A 1 92 ? -1.645 15.540 8.838 1.00 93.62 92 PHE A O 1
ATOM 744 N N . ASP A 1 93 ? -0.359 13.849 9.575 1.00 92.38 93 ASP A N 1
ATOM 745 C CA . ASP A 1 93 ? 0.875 14.590 9.820 1.00 92.38 93 ASP A CA 1
ATOM 746 C C . ASP A 1 93 ? 1.792 14.380 8.608 1.00 92.38 93 ASP A C 1
ATOM 748 O O . ASP A 1 93 ? 2.531 13.395 8.523 1.00 92.38 93 ASP A O 1
ATOM 752 N N . GLU A 1 94 ? 1.672 15.286 7.635 1.00 88.81 94 GLU A N 1
ATOM 753 C CA . GLU A 1 94 ? 2.377 15.237 6.350 1.00 88.81 94 GLU A CA 1
ATOM 754 C C . GLU A 1 94 ? 3.911 15.227 6.505 1.00 88.81 94 GLU A C 1
ATOM 756 O O . GLU A 1 94 ? 4.544 14.341 5.928 1.00 88.81 94 GLU A O 1
ATOM 761 N N . PRO A 1 95 ? 4.544 16.088 7.335 1.00 90.38 95 PRO A N 1
ATOM 762 C CA . PRO A 1 95 ? 5.990 16.022 7.560 1.00 90.38 95 PRO A CA 1
ATOM 763 C C . PRO A 1 95 ? 6.468 14.653 8.054 1.00 90.38 95 PRO A C 1
ATOM 765 O O . PRO A 1 95 ? 7.513 14.163 7.623 1.00 90.38 95 PRO A O 1
ATOM 768 N N . ALA A 1 96 ? 5.705 14.018 8.947 1.00 87.50 96 ALA A N 1
ATOM 769 C CA . ALA A 1 96 ? 6.071 12.735 9.538 1.00 87.50 96 ALA A CA 1
ATOM 770 C C . ALA A 1 96 ? 5.485 11.513 8.806 1.00 87.50 96 ALA A C 1
ATOM 772 O O . ALA A 1 96 ? 5.714 10.391 9.261 1.00 87.50 96 ALA A O 1
ATOM 773 N N . HIS A 1 97 ? 4.747 11.714 7.705 1.00 89.44 97 HIS A N 1
ATOM 774 C CA . HIS A 1 97 ? 4.100 10.666 6.905 1.00 89.44 97 HIS A CA 1
ATOM 775 C C . HIS A 1 97 ? 3.328 9.650 7.766 1.00 89.44 97 HIS A C 1
ATOM 777 O O . HIS A 1 97 ? 3.529 8.433 7.677 1.00 89.44 97 HIS A O 1
ATOM 783 N N . ARG A 1 98 ? 2.466 10.156 8.655 1.00 91.81 98 ARG A N 1
ATOM 784 C CA . ARG A 1 98 ? 1.716 9.328 9.611 1.00 91.81 98 ARG A CA 1
ATOM 785 C C . ARG A 1 98 ? 0.308 9.855 9.859 1.00 91.81 98 ARG A C 1
ATOM 787 O O . ARG A 1 98 ? 0.066 11.055 9.793 1.00 91.81 98 ARG A O 1
ATOM 794 N N . LEU A 1 99 ? -0.599 8.955 10.211 1.00 93.56 99 LEU A N 1
ATOM 795 C CA . LEU A 1 99 ? -1.910 9.288 10.762 1.00 93.56 99 LEU A CA 1
ATOM 796 C C . LEU A 1 99 ? -1.849 9.197 12.282 1.00 93.56 99 LEU A C 1
ATOM 798 O O . LEU A 1 99 ? -1.349 8.207 12.815 1.00 93.56 99 LEU A O 1
ATOM 802 N N . VAL A 1 100 ? -2.346 10.218 12.976 1.00 94.31 100 VAL A N 1
ATOM 803 C CA . VAL A 1 100 ? -2.334 10.299 14.442 1.00 94.31 100 VAL A CA 1
ATOM 804 C C . VAL A 1 100 ? -3.757 10.473 14.957 1.00 94.31 100 VAL A C 1
ATOM 806 O O . VAL A 1 100 ? -4.436 11.426 14.583 1.00 94.31 100 VAL A O 1
ATOM 809 N N . GLY A 1 101 ? -4.196 9.555 15.813 1.00 94.50 101 GLY A N 1
ATOM 810 C CA . GLY A 1 101 ? -5.475 9.622 16.508 1.00 94.50 101 GLY A CA 1
ATOM 811 C C . GLY A 1 101 ? -5.456 10.709 17.581 1.00 94.50 101 GLY A C 1
ATOM 812 O O . GLY A 1 101 ? -4.586 10.701 18.457 1.00 94.50 101 GLY A O 1
ATOM 813 N N . VAL A 1 102 ? -6.399 11.649 17.518 1.00 91.62 102 VAL A N 1
ATOM 814 C CA . VAL A 1 102 ? -6.449 12.831 18.393 1.00 91.62 102 VAL A CA 1
ATOM 815 C C . VAL A 1 102 ? -6.695 12.449 19.853 1.00 91.62 102 VAL A C 1
ATOM 817 O O . VAL A 1 102 ? -6.084 13.028 20.753 1.00 91.62 102 VAL A O 1
ATOM 820 N N . ARG A 1 103 ? -7.576 11.476 20.113 1.00 92.00 103 ARG A N 1
ATOM 821 C CA . ARG A 1 103 ? -7.968 11.084 21.476 1.00 92.00 103 ARG A CA 1
ATOM 822 C C . ARG A 1 103 ? -7.124 9.940 22.026 1.00 92.00 103 ARG A C 1
ATOM 824 O O . ARG A 1 103 ? -6.817 9.914 23.213 1.00 92.00 103 ARG A O 1
ATOM 831 N N . THR A 1 104 ? -6.804 8.967 21.186 1.00 90.94 104 THR A N 1
ATOM 832 C CA . THR A 1 104 ? -6.121 7.721 21.557 1.00 90.94 104 THR A CA 1
ATOM 833 C C . THR A 1 104 ? -4.605 7.840 21.467 1.00 90.94 104 THR A C 1
ATOM 835 O O . THR A 1 104 ? -3.898 7.050 22.089 1.00 90.94 104 THR A O 1
ATOM 838 N N . GLY A 1 105 ? -4.092 8.792 20.680 1.00 90.19 105 GLY A N 1
ATOM 839 C CA . GLY A 1 105 ? -2.669 8.897 20.365 1.00 90.19 105 GLY A CA 1
ATOM 840 C C . GLY A 1 105 ? -2.146 7.742 19.507 1.00 90.19 105 GLY A C 1
ATOM 841 O O . GLY A 1 105 ? -0.931 7.606 19.362 1.00 90.19 105 GLY A O 1
ATOM 842 N N . LYS A 1 106 ? -3.023 6.893 18.947 1.00 91.56 106 LYS A N 1
ATOM 843 C CA . LYS A 1 106 ? -2.619 5.821 18.031 1.00 91.56 106 LYS A CA 1
ATOM 844 C C . LYS A 1 106 ? -1.983 6.430 16.793 1.00 91.56 106 LYS A C 1
ATOM 846 O O . LYS A 1 106 ? -2.508 7.371 16.211 1.00 91.56 106 LYS A O 1
ATOM 851 N N . ILE A 1 107 ? -0.852 5.873 16.386 1.00 93.25 107 ILE A N 1
ATOM 852 C CA . ILE A 1 107 ? -0.120 6.327 15.206 1.00 93.25 107 ILE A CA 1
ATOM 853 C C . ILE A 1 107 ? -0.159 5.212 14.172 1.00 93.25 107 ILE A C 1
ATOM 855 O O . ILE A 1 107 ? 0.153 4.082 14.526 1.00 93.25 107 ILE A O 1
ATOM 859 N N . PHE A 1 108 ? -0.465 5.515 12.918 1.00 95.06 108 PHE A N 1
ATOM 860 C CA . PHE A 1 108 ? -0.227 4.626 11.782 1.00 95.06 108 PHE A CA 1
ATOM 861 C C . PHE A 1 108 ? 0.822 5.256 10.880 1.00 95.06 108 PHE A C 1
ATOM 863 O O . PHE A 1 108 ? 0.666 6.398 10.448 1.00 95.06 108 PHE A O 1
ATOM 870 N N . ARG A 1 109 ? 1.905 4.530 10.619 1.00 94.62 109 ARG A N 1
ATOM 871 C CA . ARG A 1 109 ? 3.021 4.990 9.786 1.00 94.62 109 ARG A CA 1
ATOM 872 C C . ARG A 1 109 ? 3.529 3.863 8.898 1.00 94.62 109 ARG A C 1
ATOM 874 O O . ARG A 1 109 ? 3.244 2.694 9.148 1.00 94.62 109 ARG A O 1
ATOM 881 N N . LEU A 1 110 ? 4.336 4.236 7.912 1.00 94.38 110 LEU A N 1
ATOM 882 C CA . LEU A 1 110 ? 5.055 3.301 7.053 1.00 94.38 110 LEU A CA 1
ATOM 883 C C . LEU A 1 110 ? 5.799 2.229 7.874 1.00 94.38 110 LEU A C 1
ATOM 885 O O . LEU A 1 110 ? 6.530 2.553 8.816 1.00 94.38 110 LEU A O 1
ATOM 889 N N . GLY A 1 111 ? 5.630 0.962 7.496 1.00 93.94 111 GLY A N 1
ATOM 890 C CA . GLY A 1 111 ? 6.307 -0.188 8.099 1.00 93.94 111 GLY A CA 1
ATOM 891 C C . GLY A 1 111 ? 5.682 -0.724 9.392 1.00 93.94 111 GLY A C 1
ATOM 892 O O . GLY A 1 111 ? 6.241 -1.643 9.998 1.00 93.94 111 GLY A O 1
ATOM 893 N N . ASP A 1 112 ? 4.559 -0.164 9.847 1.00 95.25 112 ASP A N 1
ATOM 894 C CA . ASP A 1 112 ? 3.786 -0.759 10.937 1.00 95.25 112 ASP A CA 1
ATOM 895 C C . ASP A 1 112 ? 3.046 -2.011 10.435 1.00 95.25 112 ASP A C 1
ATOM 897 O O . ASP A 1 112 ? 2.516 -2.024 9.324 1.00 95.25 112 ASP A O 1
ATOM 901 N N . HIS A 1 113 ? 2.990 -3.051 11.272 1.00 96.31 113 HIS A N 1
ATOM 902 C CA . HIS A 1 113 ? 2.209 -4.254 10.988 1.00 96.31 113 HIS A CA 1
ATOM 903 C C . HIS A 1 113 ? 0.776 -4.065 11.480 1.00 96.31 113 HIS A C 1
ATOM 905 O O . HIS A 1 113 ? 0.526 -3.520 12.561 1.00 96.31 113 HIS A O 1
ATOM 911 N N . VAL A 1 114 ? -0.177 -4.533 10.689 1.00 96.75 114 VAL A N 1
ATOM 912 C CA . VAL A 1 114 ? -1.605 -4.413 10.963 1.00 96.75 114 VAL A CA 1
ATOM 913 C C . VAL A 1 114 ? -2.314 -5.705 10.601 1.00 96.75 114 VAL A C 1
ATOM 915 O O . VAL A 1 114 ? -1.905 -6.440 9.703 1.00 96.75 114 VAL A O 1
ATOM 918 N N . LYS A 1 115 ? -3.410 -5.961 11.303 1.00 97.25 115 LYS A N 1
ATOM 919 C CA . LYS A 1 115 ? -4.384 -6.974 10.942 1.00 97.25 115 LYS A CA 1
ATOM 920 C C . LYS A 1 115 ? -5.564 -6.285 10.274 1.00 97.25 115 LYS A C 1
ATOM 922 O O . LYS A 1 115 ? -6.144 -5.355 10.842 1.00 97.25 115 LYS A O 1
ATOM 927 N N . VAL A 1 116 ? -5.911 -6.732 9.078 1.00 97.38 116 VAL A N 1
ATOM 928 C CA . VAL A 1 116 ? -6.960 -6.145 8.239 1.00 97.38 116 VAL A CA 1
ATOM 929 C C . VAL A 1 116 ? -7.951 -7.204 7.788 1.00 97.38 116 VAL A C 1
ATOM 931 O O . VAL A 1 116 ? -7.611 -8.382 7.732 1.00 97.38 116 VAL A O 1
ATOM 934 N N . ARG A 1 117 ? -9.173 -6.802 7.444 1.00 97.62 117 ARG A N 1
ATOM 935 C CA . ARG A 1 117 ? -10.166 -7.680 6.812 1.00 97.62 117 ARG A CA 1
ATOM 936 C C . ARG A 1 117 ? -10.514 -7.163 5.427 1.00 97.62 117 ARG A C 1
ATOM 938 O O . ARG A 1 117 ? -10.717 -5.964 5.251 1.00 97.62 117 ARG A O 1
ATOM 945 N N . CYS A 1 118 ? -10.576 -8.057 4.441 1.00 97.56 118 CYS A N 1
ATOM 946 C CA . CYS A 1 118 ? -11.013 -7.701 3.091 1.00 97.56 118 CYS A CA 1
ATOM 947 C C . CYS A 1 118 ? -12.514 -7.404 3.096 1.00 97.56 118 CYS A C 1
ATOM 949 O O . CYS A 1 118 ? -13.311 -8.287 3.404 1.00 97.56 118 CYS A O 1
ATOM 951 N N . ILE A 1 119 ? -12.907 -6.178 2.753 1.00 97.44 119 ILE A N 1
ATOM 952 C CA . ILE A 1 119 ? -14.320 -5.759 2.733 1.00 97.44 119 ILE A CA 1
ATOM 953 C C . ILE A 1 119 ? -14.872 -5.604 1.318 1.00 97.44 119 ILE A C 1
ATOM 955 O O . ILE A 1 119 ? -16.086 -5.621 1.123 1.00 97.44 119 ILE A O 1
ATOM 959 N N . GLY A 1 120 ? -13.998 -5.479 0.320 1.00 96.56 120 GLY A N 1
ATOM 960 C CA . GLY A 1 120 ? -14.413 -5.303 -1.061 1.00 96.56 120 GLY A CA 1
ATOM 961 C C . GLY A 1 120 ? -13.262 -5.429 -2.043 1.00 96.56 120 GLY A C 1
ATOM 962 O O . GLY A 1 120 ? -12.099 -5.218 -1.703 1.00 96.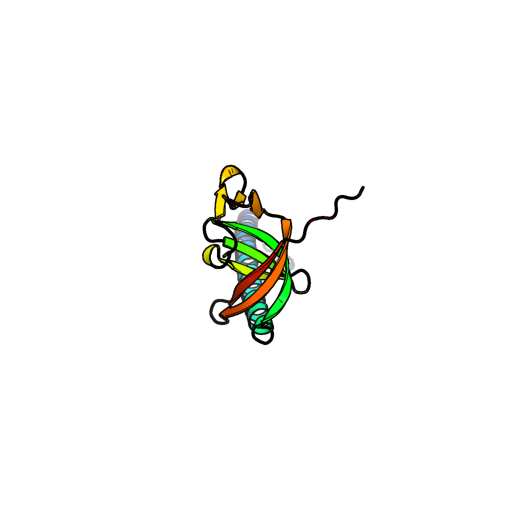56 120 GLY A O 1
ATOM 963 N N . VAL A 1 121 ? -13.613 -5.772 -3.278 1.00 97.31 121 VAL A N 1
ATOM 964 C CA . VAL A 1 121 ? -12.693 -5.863 -4.410 1.00 97.31 121 VAL A CA 1
ATOM 965 C C . VAL A 1 121 ? -13.382 -5.272 -5.633 1.00 97.31 121 VAL A C 1
ATOM 967 O O . VAL A 1 121 ? -14.495 -5.674 -5.975 1.00 97.31 121 VAL A O 1
ATOM 970 N N . ASP A 1 122 ? -12.704 -4.348 -6.300 1.00 95.44 122 ASP A N 1
ATOM 971 C CA . ASP A 1 122 ? -13.059 -3.829 -7.615 1.00 95.44 122 ASP A CA 1
ATOM 972 C C . ASP A 1 122 ? -12.104 -4.449 -8.643 1.00 95.44 122 ASP A C 1
ATOM 974 O O . ASP A 1 122 ? -10.951 -4.035 -8.777 1.00 95.44 122 ASP A O 1
ATOM 978 N N . GLU A 1 123 ? -12.572 -5.491 -9.333 1.00 92.44 123 GLU A N 1
ATOM 979 C CA . GLU A 1 123 ? -11.780 -6.192 -10.350 1.00 92.44 123 GLU A CA 1
ATOM 980 C C . GLU A 1 123 ? -11.515 -5.335 -11.586 1.00 92.44 123 GLU A C 1
ATOM 982 O O . GLU A 1 123 ? -10.489 -5.528 -12.225 1.00 92.44 123 GLU A O 1
ATOM 987 N N . GLU A 1 124 ? -12.413 -4.411 -11.942 1.00 91.69 124 GLU A N 1
ATOM 988 C CA . GLU A 1 124 ? -12.241 -3.569 -13.133 1.00 91.69 124 GLU A CA 1
ATOM 989 C C . GLU A 1 124 ? -11.159 -2.514 -12.918 1.00 91.69 124 GLU A C 1
ATOM 991 O O . GLU A 1 124 ? -10.526 -2.073 -13.871 1.00 91.69 124 GLU A O 1
ATOM 996 N N . ARG A 1 125 ? -10.939 -2.110 -11.664 1.00 93.00 125 ARG A N 1
ATOM 997 C CA . ARG A 1 125 ? -9.917 -1.124 -11.295 1.00 93.00 125 ARG A CA 1
ATOM 998 C C . ARG A 1 125 ? -8.695 -1.738 -10.619 1.00 93.00 125 ARG A C 1
ATOM 1000 O O . ARG A 1 125 ? -7.828 -0.973 -10.206 1.00 93.00 125 ARG A O 1
ATOM 1007 N N . ALA A 1 126 ? -8.665 -3.063 -10.460 1.00 94.12 126 ALA A N 1
ATOM 1008 C CA . ALA A 1 126 ? -7.661 -3.801 -9.696 1.00 94.12 126 ALA A CA 1
ATOM 1009 C C . ALA A 1 126 ? -7.453 -3.254 -8.266 1.00 94.12 126 ALA A C 1
ATOM 1011 O O . ALA A 1 126 ? -6.329 -3.088 -7.801 1.00 94.12 126 ALA A O 1
ATOM 1012 N N . ARG A 1 127 ? -8.544 -2.935 -7.552 1.00 94.81 127 ARG A N 1
ATOM 1013 C CA . ARG A 1 127 ? -8.482 -2.357 -6.194 1.00 94.81 127 ARG A CA 1
ATOM 1014 C C . ARG A 1 127 ? -9.035 -3.303 -5.147 1.00 94.81 127 ARG A C 1
ATOM 1016 O O . ARG A 1 127 ? -10.108 -3.873 -5.324 1.00 94.81 127 ARG A O 1
ATOM 1023 N N . VAL A 1 128 ? -8.348 -3.382 -4.014 1.00 97.06 128 VAL A N 1
ATOM 1024 C CA . VAL A 1 128 ? -8.809 -4.096 -2.821 1.00 97.06 128 VAL A CA 1
ATOM 1025 C C . VAL A 1 128 ? -9.053 -3.086 -1.706 1.00 97.06 128 VAL A C 1
ATOM 1027 O O . VAL A 1 128 ? -8.245 -2.186 -1.470 1.00 97.06 128 VAL A O 1
ATOM 1030 N N . GLU A 1 129 ? -10.191 -3.216 -1.034 1.00 97.44 129 GLU A N 1
ATOM 1031 C CA . GLU A 1 129 ? -10.546 -2.407 0.125 1.00 97.44 129 GLU A CA 1
ATOM 1032 C C . GLU A 1 129 ? -10.446 -3.246 1.396 1.00 97.44 129 GLU A C 1
ATOM 1034 O O . GLU A 1 129 ? -10.956 -4.371 1.477 1.00 97.44 129 GLU A O 1
ATOM 1039 N N . PHE A 1 130 ? -9.800 -2.663 2.399 1.00 97.81 130 PHE A N 1
ATOM 1040 C CA . PHE A 1 130 ? -9.593 -3.266 3.702 1.00 97.81 130 PHE A CA 1
ATOM 1041 C C . PHE A 1 130 ? -10.247 -2.427 4.800 1.00 97.81 130 PHE A C 1
ATOM 1043 O O . PHE A 1 130 ? -10.298 -1.199 4.726 1.00 97.81 130 PHE A O 1
ATOM 1050 N N . GLU A 1 131 ? -10.691 -3.094 5.859 1.00 96.62 131 GLU A N 1
ATOM 1051 C CA . GLU A 1 131 ? -10.946 -2.463 7.154 1.00 96.62 131 GLU A CA 1
ATOM 1052 C C . GLU A 1 131 ? -9.849 -2.856 8.147 1.00 96.62 131 GLU A C 1
ATOM 1054 O O . GLU A 1 131 ? -9.340 -3.981 8.123 1.00 96.62 131 GLU A O 1
ATOM 1059 N N . LEU A 1 132 ? -9.472 -1.927 9.025 1.00 96.50 132 LEU A N 1
ATOM 1060 C CA . LEU A 1 132 ? -8.524 -2.209 10.097 1.00 96.50 132 LEU A CA 1
ATOM 1061 C C . LEU A 1 132 ? -9.216 -3.015 11.201 1.00 96.50 132 LEU A C 1
ATOM 1063 O O . LEU A 1 132 ? -10.217 -2.571 11.757 1.00 96.50 132 LEU A O 1
ATOM 1067 N N . ILE A 1 133 ? -8.633 -4.155 11.566 1.00 95.94 133 ILE A N 1
ATOM 1068 C CA . ILE A 1 133 ? -9.061 -4.952 12.721 1.00 95.94 133 ILE A CA 1
ATOM 1069 C C . ILE A 1 133 ? -8.222 -4.597 13.943 1.00 95.94 133 ILE A C 1
ATOM 1071 O O . ILE A 1 133 ? -8.757 -4.316 15.013 1.00 95.94 133 ILE A O 1
ATOM 1075 N N . GLU A 1 134 ? -6.899 -4.584 13.787 1.00 93.69 134 GLU A N 1
ATOM 1076 C CA . GLU A 1 134 ? -5.979 -4.344 14.893 1.00 93.69 134 GLU A CA 1
ATOM 1077 C C . GLU A 1 134 ? -4.643 -3.794 14.387 1.00 93.69 134 GLU A C 1
ATOM 1079 O O . GLU A 1 134 ? -4.156 -4.175 13.322 1.00 93.69 134 GLU A O 1
ATOM 1084 N N . LYS A 1 135 ? -4.017 -2.914 15.173 1.00 91.88 135 LYS A N 1
ATOM 1085 C CA . LYS A 1 135 ? -2.614 -2.555 14.972 1.00 91.88 135 LYS A CA 1
ATOM 1086 C C . LYS A 1 135 ? -1.733 -3.535 15.742 1.00 91.88 135 LYS A C 1
ATOM 1088 O O . LYS A 1 135 ? -1.858 -3.625 16.960 1.00 91.88 135 LYS A O 1
ATOM 1093 N N . LEU A 1 136 ? -0.818 -4.212 15.058 1.00 90.38 136 LEU A N 1
ATOM 1094 C CA . LEU A 1 136 ? 0.083 -5.169 15.688 1.00 90.38 136 LEU A CA 1
ATOM 1095 C C . LEU A 1 136 ? 1.298 -4.419 16.258 1.00 90.38 136 LEU A C 1
ATOM 1097 O O . LEU A 1 136 ? 2.062 -3.777 15.535 1.00 90.38 136 LEU A O 1
ATOM 1101 N N . GLU A 1 137 ? 1.477 -4.469 17.577 1.00 80.69 137 GLU A N 1
ATOM 1102 C CA . GLU A 1 137 ? 2.659 -3.907 18.237 1.00 80.69 137 GLU A CA 1
ATOM 1103 C C . GLU A 1 137 ? 3.890 -4.770 17.918 1.00 80.69 137 GLU A C 1
ATOM 1105 O O . GLU A 1 137 ? 3.880 -5.989 18.119 1.00 80.69 137 GLU A O 1
ATOM 1110 N N . LYS A 1 138 ? 5.000 -4.149 17.494 1.00 59.62 138 LYS A N 1
ATOM 1111 C CA . LYS A 1 138 ? 6.298 -4.836 17.527 1.00 59.62 138 LYS A CA 1
ATOM 1112 C C . LYS A 1 138 ? 6.616 -5.127 18.992 1.00 59.62 138 LYS A C 1
ATOM 1114 O O . LYS A 1 138 ? 6.838 -4.194 19.761 1.00 59.62 138 LYS A O 1
ATOM 1119 N N . HIS A 1 139 ? 6.645 -6.406 19.373 1.00 44.66 139 HIS A N 1
ATOM 1120 C CA . HIS A 1 139 ? 7.164 -6.829 20.671 1.00 44.66 139 HIS A CA 1
ATOM 1121 C C . HIS A 1 139 ? 8.523 -6.153 20.892 1.00 44.66 139 HIS A C 1
ATOM 1123 O O . HIS A 1 139 ? 9.472 -6.388 20.141 1.00 44.66 139 HIS A O 1
ATOM 1129 N N . LYS A 1 140 ? 8.619 -5.291 21.912 1.00 40.34 140 LYS A N 1
ATOM 1130 C CA . LYS A 1 140 ? 9.914 -4.842 22.422 1.00 40.34 140 LYS A CA 1
ATOM 1131 C C . LYS A 1 140 ? 10.638 -6.094 22.905 1.00 40.34 140 LYS A C 1
ATOM 1133 O O . LYS A 1 140 ? 10.239 -6.676 23.912 1.00 40.34 140 LYS A O 1
ATOM 1138 N N . ALA A 1 141 ? 11.671 -6.514 22.179 1.00 42.75 141 ALA A N 1
ATOM 1139 C CA . ALA A 1 141 ? 12.672 -7.410 22.732 1.00 42.75 141 ALA A CA 1
ATOM 1140 C C . ALA A 1 141 ? 13.179 -6.762 24.030 1.00 42.75 141 ALA A C 1
ATOM 1142 O O . ALA A 1 141 ? 13.663 -5.628 24.000 1.00 42.75 141 ALA A O 1
ATOM 1143 N N . SER A 1 142 ? 12.918 -7.431 25.156 1.00 37.94 142 SER A N 1
ATOM 1144 C CA . SER A 1 142 ? 13.472 -7.075 26.466 1.00 37.94 142 SER A CA 1
ATOM 1145 C C . SER A 1 142 ? 14.946 -7.438 26.542 1.00 37.94 142 SER A C 1
ATOM 1147 O O . SER A 1 142 ? 15.333 -8.422 25.872 1.00 37.94 142 SER A O 1
#

pLDDT: mean 90.74, std 12.27, range [37.94, 97.81]

Sequence (142 aa):
RALKGEEIDYEKTIAYLEEAGHHLSKQERLADEAEMEAIDYLKARYMKSRIGEEFTGIITGVSSFGFFVELEENLVEGLVKINTLTDDEYVFDEPAHRLVGVRTGKIFRLGDHVKVRCIGVDEERARVEFELIEKLEKHKAS